Protein AF-A0A8S3TTJ3-F1 (afdb_monomer_lite)

pLDDT: mean 80.66, std 15.88, range [34.16, 96.56]

Radius of gyration: 43.13 Å; chains: 1; bounding box: 100×28×105 Å

Structure (mmCIF, N/CA/C/O backbone):
data_AF-A0A8S3TTJ3-F1
#
_entry.id   AF-A0A8S3TTJ3-F1
#
loop_
_atom_site.group_PDB
_atom_site.id
_atom_site.type_symbol
_atom_site.label_atom_id
_atom_site.label_alt_id
_atom_site.label_comp_id
_atom_site.label_asym_id
_atom_site.label_entity_id
_atom_site.label_seq_id
_atom_site.pdbx_PDB_ins_code
_atom_site.Cartn_x
_atom_site.Cartn_y
_atom_site.Cartn_z
_atom_site.occupancy
_atom_site.B_iso_or_equiv
_atom_site.auth_seq_id
_atom_site.auth_comp_id
_atom_site.auth_asym_id
_atom_site.auth_atom_id
_atom_site.pdbx_PDB_model_num
ATOM 1 N N . MET A 1 1 ? 0.543 8.956 -14.609 1.00 79.12 1 MET A N 1
ATOM 2 C CA . MET A 1 1 ? -0.289 7.731 -14.473 1.00 79.12 1 MET A CA 1
ATOM 3 C C . MET A 1 1 ? -0.075 6.979 -13.164 1.00 79.12 1 MET A C 1
ATOM 5 O O . MET A 1 1 ? -1.050 6.844 -12.443 1.00 79.12 1 MET A O 1
ATOM 9 N N . ARG A 1 2 ? 1.143 6.516 -12.814 1.00 87.81 2 ARG A N 1
ATOM 10 C CA . ARG A 1 2 ? 1.376 5.805 -11.532 1.00 87.81 2 ARG A CA 1
ATOM 11 C C . ARG A 1 2 ? 0.938 6.636 -10.322 1.00 87.81 2 ARG A C 1
ATOM 13 O O . ARG A 1 2 ? 0.212 6.131 -9.478 1.00 87.81 2 ARG A O 1
ATOM 20 N N . GLN A 1 3 ? 1.316 7.915 -10.291 1.00 88.94 3 GLN A N 1
ATOM 21 C CA . GLN A 1 3 ? 0.927 8.827 -9.213 1.00 88.94 3 GLN A CA 1
ATOM 22 C C . GLN A 1 3 ? -0.595 8.989 -9.110 1.00 88.94 3 GLN A C 1
ATOM 24 O O . GLN A 1 3 ? -1.148 8.904 -8.021 1.00 88.94 3 GLN A O 1
ATOM 29 N N . ASN A 1 4 ? -1.282 9.131 -10.246 1.00 87.25 4 ASN A N 1
ATOM 30 C CA . ASN A 1 4 ? -2.742 9.251 -10.284 1.00 87.25 4 ASN A CA 1
ATOM 31 C C . ASN A 1 4 ? -3.420 7.984 -9.750 1.00 87.25 4 ASN A C 1
ATOM 33 O O . ASN A 1 4 ? -4.341 8.089 -8.951 1.00 87.25 4 ASN A O 1
ATOM 37 N N . LEU A 1 5 ? -2.929 6.797 -10.128 1.00 92.06 5 LEU A N 1
ATOM 38 C CA . LEU A 1 5 ? -3.425 5.523 -9.605 1.00 92.06 5 LEU A CA 1
ATOM 39 C C . LEU A 1 5 ? -3.213 5.408 -8.087 1.00 92.06 5 LEU A C 1
ATOM 41 O O . LEU A 1 5 ? -4.119 4.980 -7.382 1.00 92.06 5 LEU A O 1
ATOM 45 N N . MET A 1 6 ? -2.049 5.824 -7.578 1.00 91.00 6 MET A N 1
ATOM 46 C CA . MET A 1 6 ? -1.752 5.815 -6.139 1.00 91.00 6 MET A CA 1
ATOM 47 C C . MET A 1 6 ? -2.635 6.796 -5.362 1.00 91.00 6 MET A C 1
ATOM 49 O O . MET A 1 6 ? -3.187 6.444 -4.321 1.00 91.00 6 MET A O 1
ATOM 53 N N . ASN A 1 7 ? -2.816 8.011 -5.881 1.00 91.31 7 ASN A N 1
ATOM 54 C CA . ASN A 1 7 ? -3.678 9.020 -5.271 1.00 91.31 7 ASN A CA 1
ATOM 55 C C .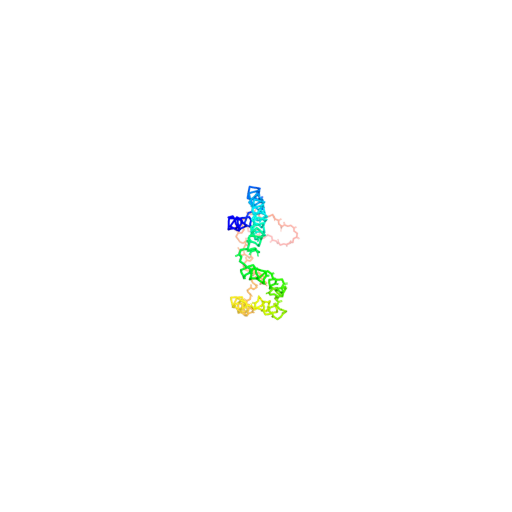 ASN A 1 7 ? -5.137 8.550 -5.235 1.00 91.31 7 ASN A C 1
ATOM 57 O O . ASN A 1 7 ? -5.791 8.661 -4.202 1.00 91.31 7 ASN A O 1
ATOM 61 N N . TYR A 1 8 ? -5.627 7.956 -6.326 1.00 90.69 8 TYR A N 1
ATOM 62 C CA . TYR A 1 8 ? -6.983 7.410 -6.377 1.00 90.69 8 TYR A CA 1
ATOM 63 C C . TYR A 1 8 ? -7.137 6.136 -5.539 1.00 90.69 8 TYR A C 1
ATOM 65 O O . TYR A 1 8 ? -8.207 5.887 -4.993 1.00 90.69 8 TYR A O 1
ATOM 73 N N . GLY A 1 9 ? -6.061 5.366 -5.364 1.00 91.75 9 GLY A N 1
ATOM 74 C CA . GLY A 1 9 ? -6.008 4.252 -4.420 1.00 91.75 9 GLY A CA 1
ATOM 75 C C . GLY A 1 9 ? -6.340 4.698 -2.997 1.00 91.75 9 GLY A C 1
ATOM 76 O O . GLY A 1 9 ? -7.164 4.066 -2.346 1.00 91.75 9 GLY A O 1
ATOM 77 N N . LYS A 1 10 ? -5.812 5.848 -2.551 1.00 93.94 10 LYS A N 1
ATOM 78 C CA . LYS A 1 10 ? -6.154 6.428 -1.237 1.00 93.94 10 LYS A CA 1
ATOM 79 C C . LYS A 1 10 ? -7.637 6.794 -1.123 1.00 93.94 10 LYS A C 1
ATOM 81 O O . LYS A 1 10 ? -8.221 6.645 -0.054 1.00 93.94 10 LYS A O 1
ATOM 86 N N . VAL A 1 11 ? -8.249 7.272 -2.209 1.00 90.69 11 VAL A N 1
ATOM 87 C CA . VAL A 1 11 ? -9.690 7.583 -2.257 1.00 90.69 11 VAL A CA 1
ATOM 88 C C . VAL A 1 11 ? -10.519 6.299 -2.197 1.00 90.69 11 VAL A C 1
ATOM 90 O O . VAL A 1 11 ? -11.475 6.224 -1.431 1.00 90.69 11 VAL A O 1
ATOM 93 N N . PHE A 1 12 ? -10.109 5.259 -2.926 1.00 92.50 12 PHE A N 1
ATOM 94 C CA . PHE A 1 12 ? -10.752 3.946 -2.897 1.00 92.50 12 PHE A CA 1
ATOM 95 C C . PHE A 1 12 ? -10.689 3.291 -1.510 1.00 92.50 12 PHE A C 1
ATOM 97 O O . PHE A 1 12 ? -11.675 2.706 -1.075 1.00 92.50 12 PHE A O 1
ATOM 104 N N . THR A 1 13 ? -9.583 3.447 -0.772 1.00 93.69 13 THR A N 1
ATOM 105 C CA . THR A 1 13 ? -9.478 2.971 0.618 1.00 93.69 13 THR A CA 1
ATOM 106 C C . THR A 1 13 ? -10.495 3.645 1.543 1.00 93.69 13 THR A C 1
ATOM 108 O O . THR A 1 13 ? -11.021 2.993 2.439 1.00 93.69 13 THR A O 1
ATOM 111 N N . LYS A 1 14 ? -10.795 4.933 1.326 1.00 94.25 14 LYS A N 1
ATOM 112 C CA . LYS A 1 14 ? -11.774 5.685 2.130 1.00 94.25 14 LYS A CA 1
ATOM 113 C C . LYS A 1 14 ? -13.223 5.358 1.761 1.00 94.25 14 LYS A C 1
ATOM 115 O O . LYS A 1 14 ? -14.072 5.310 2.643 1.00 94.25 14 LYS A O 1
ATOM 120 N N . TYR A 1 15 ? -13.498 5.105 0.480 1.00 93.56 15 TYR A N 1
ATOM 121 C CA . TYR A 1 15 ? -14.848 4.852 -0.035 1.00 93.56 15 TYR A CA 1
ATOM 122 C C . TYR A 1 15 ? -14.922 3.550 -0.856 1.00 93.56 15 TYR A C 1
ATOM 124 O O . TYR A 1 15 ? -15.198 3.580 -2.056 1.00 93.56 15 TYR A O 1
ATOM 132 N N . PRO A 1 16 ? -14.700 2.375 -0.239 1.00 90.88 16 PRO A N 1
ATOM 133 C CA . PRO A 1 16 ? -14.580 1.113 -0.976 1.00 90.88 16 PRO A CA 1
ATOM 134 C C . PRO A 1 16 ? -15.913 0.596 -1.542 1.00 90.88 16 PRO A C 1
ATOM 136 O O . PRO A 1 16 ? -15.920 -0.207 -2.478 1.00 90.88 16 PRO A O 1
ATOM 139 N N . LYS A 1 17 ? -17.043 1.034 -0.972 1.00 92.50 17 LYS A N 1
ATOM 140 C CA . LYS A 1 17 ? -18.396 0.615 -1.375 1.00 92.50 17 LYS A CA 1
ATOM 141 C C . LYS A 1 17 ? -19.011 1.500 -2.461 1.00 92.50 17 LYS A C 1
ATOM 143 O O . LYS A 1 17 ? -20.024 1.108 -3.028 1.00 92.50 17 LYS A O 1
ATOM 148 N N . ASP A 1 18 ? -18.410 2.652 -2.763 1.00 94.75 18 ASP A N 1
ATOM 149 C CA . ASP A 1 18 ? -18.904 3.548 -3.808 1.00 94.75 18 ASP A CA 1
ATOM 150 C C . ASP A 1 18 ? -18.643 2.934 -5.205 1.00 94.75 18 ASP A C 1
ATOM 152 O O . ASP A 1 18 ? -17.479 2.738 -5.594 1.00 94.75 18 ASP A O 1
ATOM 156 N N . PRO A 1 19 ? -19.697 2.627 -5.991 1.00 93.88 19 PRO A N 1
ATOM 157 C CA . PRO A 1 19 ? -19.556 2.049 -7.325 1.00 93.88 19 PRO A CA 1
ATOM 158 C C . PRO A 1 19 ? -18.761 2.930 -8.296 1.00 93.88 19 PRO A C 1
ATOM 160 O O . PRO A 1 19 ? -18.041 2.404 -9.152 1.00 93.88 19 PRO A O 1
ATOM 163 N N . TYR A 1 20 ? -18.867 4.256 -8.175 1.00 94.56 20 TYR A N 1
ATOM 164 C CA . TYR A 1 20 ? -18.199 5.203 -9.063 1.00 94.56 20 TYR A CA 1
ATOM 165 C C . TYR A 1 20 ? -16.688 5.206 -8.820 1.00 94.56 20 TYR A C 1
ATOM 167 O O . TYR A 1 20 ? -15.903 5.007 -9.754 1.00 94.56 20 TYR A O 1
ATOM 175 N N . VAL A 1 21 ? -16.285 5.322 -7.551 1.00 93.00 21 VAL A N 1
ATOM 176 C CA . VAL A 1 21 ? -14.876 5.282 -7.126 1.00 93.00 21 VAL A CA 1
ATOM 177 C C . VAL A 1 21 ? -14.239 3.948 -7.517 1.00 93.00 21 VAL A C 1
ATOM 179 O O . VAL A 1 21 ? -13.154 3.923 -8.106 1.00 93.00 21 VAL A O 1
ATOM 182 N N . LYS A 1 22 ? -14.941 2.831 -7.279 1.00 92.88 22 LYS A N 1
ATOM 183 C CA . LYS A 1 22 ? -14.485 1.485 -7.652 1.00 92.88 22 LYS A CA 1
ATOM 184 C C . LYS A 1 22 ? -14.270 1.351 -9.162 1.00 92.88 22 LYS A C 1
ATOM 186 O O . LYS A 1 22 ? -13.202 0.918 -9.601 1.00 92.88 22 LYS A O 1
ATOM 191 N N . LYS A 1 23 ? -15.261 1.734 -9.976 1.00 95.31 23 LYS A N 1
ATOM 192 C CA . LYS A 1 23 ? -15.181 1.650 -11.445 1.00 95.31 23 LYS A CA 1
ATOM 193 C C . LYS A 1 23 ? -14.033 2.499 -11.989 1.00 95.31 23 LYS A C 1
ATOM 195 O O . LYS A 1 23 ? -13.284 2.033 -12.851 1.00 95.31 23 LYS A O 1
ATOM 200 N N . HIS A 1 24 ? -13.872 3.715 -11.473 1.00 93.69 24 HIS A N 1
ATOM 201 C CA . HIS A 1 24 ? -12.819 4.626 -11.905 1.00 93.69 24 HIS A CA 1
ATOM 202 C C . HIS A 1 24 ? -11.420 4.107 -11.546 1.00 93.69 24 HIS A C 1
ATOM 204 O O . HIS A 1 24 ? -10.537 4.079 -12.406 1.00 93.69 24 HIS A O 1
ATOM 210 N N . PHE A 1 25 ? -11.231 3.604 -10.321 1.00 95.06 25 PHE A N 1
ATOM 211 C CA . PHE A 1 25 ? -9.966 3.008 -9.891 1.00 95.06 25 PHE A CA 1
ATOM 212 C C . PHE A 1 25 ? -9.540 1.847 -10.799 1.00 95.06 25 PHE A C 1
ATOM 214 O O . PHE A 1 25 ? -8.422 1.841 -11.318 1.00 95.06 25 PHE A O 1
ATOM 221 N N . TYR A 1 26 ? -10.435 0.890 -11.065 1.00 95.00 26 TYR A N 1
ATOM 222 C CA . TYR A 1 26 ? -10.104 -0.248 -11.928 1.00 95.00 26 TYR A CA 1
ATOM 223 C C . TYR A 1 26 ? -9.885 0.149 -13.392 1.00 95.00 26 TYR A C 1
ATOM 225 O O . TYR A 1 26 ? -9.077 -0.486 -14.073 1.00 95.00 26 TYR A O 1
ATOM 233 N N . LYS A 1 27 ? -10.549 1.201 -13.886 1.00 95.38 27 LYS A N 1
ATOM 234 C CA . LYS A 1 27 ? -10.262 1.766 -15.212 1.00 95.38 27 LYS A CA 1
ATOM 235 C C . LYS A 1 27 ? -8.825 2.294 -15.276 1.00 95.38 27 LYS A C 1
ATOM 237 O O . LYS A 1 27 ? -8.054 1.832 -16.117 1.00 95.38 27 LYS A O 1
ATOM 242 N N . LEU A 1 28 ? -8.441 3.165 -14.338 1.00 94.88 28 LEU A N 1
ATOM 243 C CA . LEU A 1 28 ? -7.076 3.696 -14.233 1.00 94.88 28 LEU A CA 1
ATOM 244 C C . LEU A 1 28 ? -6.035 2.582 -14.069 1.00 94.88 28 LEU A C 1
ATOM 246 O O . LEU A 1 28 ? -4.965 2.629 -14.675 1.00 94.88 28 LEU A O 1
ATOM 250 N N . TYR A 1 29 ? -6.352 1.555 -13.280 1.00 95.00 29 TYR A N 1
ATOM 251 C CA . TYR A 1 29 ? -5.482 0.402 -13.072 1.00 95.00 29 TYR A CA 1
ATOM 252 C C . TYR A 1 29 ? -5.210 -0.357 -14.381 1.00 95.00 29 TYR A C 1
ATOM 254 O O . TYR A 1 29 ? -4.059 -0.675 -14.694 1.00 95.00 29 TYR A O 1
ATOM 262 N N . ARG A 1 30 ? -6.250 -0.611 -15.187 1.00 96.56 30 ARG A N 1
ATOM 263 C CA . ARG A 1 30 ? -6.117 -1.271 -16.499 1.00 96.56 30 ARG A CA 1
ATOM 264 C C . ARG A 1 30 ? -5.304 -0.426 -17.477 1.00 96.56 30 ARG A C 1
ATOM 266 O O . ARG A 1 30 ? -4.416 -0.960 -18.140 1.00 96.56 30 ARG A O 1
ATOM 273 N N . GLU A 1 31 ? -5.571 0.875 -17.544 1.00 95.81 31 GLU A N 1
ATOM 274 C CA . GLU A 1 31 ? -4.841 1.813 -18.408 1.00 95.81 31 GLU A CA 1
ATOM 275 C C . GLU A 1 31 ? -3.355 1.894 -18.038 1.00 95.81 31 GLU A C 1
ATOM 277 O O . GLU A 1 31 ? -2.483 1.830 -18.913 1.00 95.81 31 GLU A O 1
ATOM 282 N N . TYR A 1 32 ? -3.054 1.951 -16.739 1.00 95.94 32 TYR A N 1
ATOM 283 C CA . TYR A 1 32 ? -1.688 1.904 -16.233 1.00 95.94 32 TYR A CA 1
ATOM 284 C C . TYR A 1 32 ? -0.992 0.597 -16.619 1.00 95.94 32 TYR A C 1
ATOM 286 O O . TYR A 1 32 ? 0.109 0.634 -17.167 1.00 95.94 32 TYR A O 1
ATOM 294 N N . ASN A 1 33 ? -1.635 -0.555 -16.404 1.00 95.00 33 ASN A N 1
ATOM 295 C CA . ASN A 1 33 ? -1.062 -1.852 -16.765 1.00 95.00 33 ASN A CA 1
ATOM 296 C C . ASN A 1 33 ? -0.826 -1.986 -18.273 1.00 95.00 33 ASN A C 1
ATOM 298 O O . ASN A 1 33 ? 0.218 -2.499 -18.680 1.00 95.00 33 ASN A O 1
ATOM 302 N N . LYS A 1 34 ? -1.751 -1.495 -19.108 1.00 96.31 34 LYS A N 1
ATOM 303 C CA . LYS A 1 34 ? -1.574 -1.453 -20.566 1.00 96.31 34 LYS A CA 1
ATOM 304 C C . LYS A 1 34 ? -0.353 -0.610 -20.934 1.00 96.31 34 LYS A C 1
ATOM 306 O O . LYS A 1 34 ? 0.534 -1.090 -21.633 1.00 96.31 34 LYS A O 1
ATOM 311 N N . SER A 1 35 ? -0.260 0.601 -20.390 1.00 94.25 35 SER A N 1
ATOM 312 C CA . SER A 1 35 ? 0.858 1.519 -20.638 1.00 94.25 35 SER A CA 1
ATOM 313 C C . SER A 1 35 ? 2.193 0.954 -20.153 1.00 94.25 35 SER A C 1
ATOM 315 O O . SER A 1 35 ? 3.206 1.091 -20.833 1.00 94.25 35 SER A O 1
ATOM 317 N N . ARG A 1 36 ? 2.199 0.268 -19.005 1.00 95.12 36 ARG A N 1
ATOM 318 C CA . ARG A 1 36 ? 3.379 -0.411 -18.459 1.00 95.12 36 ARG A CA 1
ATOM 319 C C . ARG A 1 36 ? 3.885 -1.494 -19.409 1.00 95.12 36 ARG A C 1
ATOM 321 O O . ARG A 1 36 ? 5.072 -1.515 -19.709 1.00 95.12 36 ARG A O 1
ATOM 328 N N . LYS A 1 37 ? 2.990 -2.359 -19.903 1.00 94.75 37 LYS A N 1
ATOM 329 C CA . LYS A 1 37 ? 3.334 -3.426 -20.860 1.00 94.75 37 LYS A CA 1
ATOM 330 C C . LYS A 1 37 ? 3.873 -2.859 -22.173 1.00 94.75 37 LYS A C 1
ATOM 332 O O . LYS A 1 37 ? 4.876 -3.354 -22.674 1.00 94.75 37 LYS A O 1
ATOM 337 N N . VAL A 1 38 ? 3.242 -1.807 -22.701 1.00 96.06 38 VAL A N 1
ATOM 338 C CA . VAL A 1 38 ? 3.707 -1.137 -23.926 1.00 96.06 38 VAL A CA 1
ATOM 339 C C . VAL A 1 38 ? 5.100 -0.554 -23.717 1.00 96.06 38 VAL A C 1
ATOM 341 O O . VAL A 1 38 ? 6.004 -0.907 -24.460 1.00 96.06 38 VAL A O 1
ATOM 344 N N . LYS A 1 39 ? 5.312 0.247 -22.665 1.00 95.25 39 LYS A N 1
ATOM 345 C CA . LYS A 1 39 ? 6.632 0.826 -22.371 1.00 95.25 39 LYS A CA 1
ATOM 346 C C . LYS A 1 39 ? 7.708 -0.235 -22.173 1.00 95.25 39 LYS A C 1
ATOM 348 O O . LYS A 1 39 ? 8.818 -0.054 -22.652 1.00 95.25 39 LYS A O 1
ATOM 353 N N . GLN A 1 40 ? 7.380 -1.338 -21.503 1.00 94.06 40 GLN A N 1
ATOM 354 C CA . GLN A 1 40 ? 8.305 -2.456 -21.339 1.00 94.06 40 GLN A CA 1
ATOM 355 C C . GLN A 1 40 ? 8.692 -3.066 -22.691 1.00 94.06 40 GLN A C 1
ATOM 357 O O . GLN A 1 40 ? 9.873 -3.297 -22.933 1.00 94.06 40 GLN A O 1
ATOM 362 N N . LYS A 1 41 ? 7.715 -3.312 -23.573 1.00 95.06 41 LYS A N 1
ATOM 363 C CA . LYS A 1 41 ? 7.968 -3.838 -24.920 1.00 95.06 41 LYS A CA 1
ATOM 364 C C . LYS A 1 41 ? 8.807 -2.862 -25.746 1.00 95.06 41 LYS A C 1
ATOM 366 O O . LYS A 1 41 ? 9.798 -3.273 -26.330 1.00 95.06 41 LYS A O 1
ATOM 371 N N . THR A 1 42 ? 8.449 -1.579 -25.747 1.00 95.94 42 THR A N 1
ATOM 372 C CA . THR A 1 42 ? 9.195 -0.533 -26.456 1.00 95.94 42 THR A CA 1
ATOM 373 C C . THR A 1 42 ? 10.629 -0.431 -25.951 1.00 95.94 42 THR A C 1
ATOM 375 O O . THR A 1 42 ? 11.542 -0.404 -26.759 1.00 95.94 42 THR A O 1
ATOM 378 N N . TYR A 1 43 ? 10.849 -0.445 -24.634 1.00 94.25 43 TYR A N 1
ATOM 379 C CA . TYR A 1 43 ? 12.197 -0.404 -24.069 1.00 94.25 43 TYR A CA 1
ATOM 380 C C . TYR A 1 43 ? 13.051 -1.591 -24.528 1.00 94.25 43 TYR A C 1
ATOM 382 O O . TYR A 1 43 ? 14.172 -1.390 -24.976 1.00 94.25 43 TYR A O 1
ATOM 390 N N . LYS A 1 44 ? 12.506 -2.816 -24.478 1.00 91.81 44 LYS A N 1
ATOM 391 C CA . LYS A 1 44 ? 13.208 -4.013 -24.966 1.00 91.81 44 LYS A CA 1
ATOM 392 C C . LYS A 1 44 ? 13.542 -3.918 -26.453 1.00 91.81 44 LYS A C 1
ATOM 394 O O . LYS A 1 44 ? 14.661 -4.222 -26.835 1.00 91.81 44 LYS A O 1
ATOM 399 N N . ASN A 1 45 ? 12.584 -3.489 -27.269 1.00 93.75 45 ASN A N 1
ATOM 400 C CA . ASN A 1 45 ? 12.787 -3.352 -28.708 1.00 93.75 45 ASN A CA 1
ATOM 401 C C . ASN A 1 45 ? 13.850 -2.297 -29.030 1.00 93.75 45 ASN A C 1
ATOM 403 O O . ASN A 1 45 ? 14.720 -2.557 -29.848 1.00 93.75 45 ASN A O 1
ATOM 407 N N . ASN A 1 46 ? 13.809 -1.146 -28.356 1.00 93.31 46 ASN A N 1
ATOM 408 C CA . ASN A 1 46 ? 14.802 -0.092 -28.541 1.00 93.31 46 ASN A CA 1
ATOM 409 C C . ASN A 1 46 ? 16.201 -0.573 -28.145 1.00 93.31 46 ASN A C 1
ATOM 411 O O . ASN A 1 46 ? 17.151 -0.299 -28.860 1.00 93.31 46 ASN A O 1
ATOM 415 N N . LEU A 1 47 ? 16.318 -1.317 -27.042 1.00 90.25 47 LEU A N 1
ATOM 416 C CA . LEU A 1 47 ? 17.587 -1.881 -26.586 1.00 90.25 47 LEU A CA 1
ATOM 417 C C . LEU A 1 47 ? 18.147 -2.911 -27.580 1.00 90.25 47 LEU A C 1
ATOM 419 O O . LEU A 1 47 ? 19.342 -2.918 -27.846 1.00 90.25 47 LEU A O 1
ATOM 423 N N . LEU A 1 48 ? 17.292 -3.773 -28.141 1.00 90.00 48 LEU A N 1
ATOM 424 C CA . LEU A 1 48 ? 17.697 -4.729 -29.177 1.00 90.00 48 LEU A CA 1
ATOM 425 C C . LEU A 1 48 ? 18.166 -4.011 -30.443 1.00 90.00 48 LEU A C 1
ATOM 427 O O . LEU A 1 48 ? 19.229 -4.329 -30.957 1.00 90.00 48 LEU A O 1
ATOM 431 N N . GLN A 1 49 ? 17.417 -3.003 -30.890 1.00 90.00 49 GLN A N 1
ATOM 432 C CA . GLN A 1 49 ? 17.791 -2.197 -32.046 1.00 90.00 49 GLN A CA 1
ATOM 433 C C . GLN A 1 49 ? 19.109 -1.446 -31.805 1.00 90.00 49 GLN A C 1
ATOM 435 O O . GLN A 1 49 ? 19.964 -1.397 -32.681 1.00 90.00 49 GLN A O 1
ATOM 440 N N . GLU A 1 50 ? 19.303 -0.894 -30.607 1.00 88.19 50 GLU A N 1
ATOM 441 C CA . GLU A 1 50 ? 20.554 -0.248 -30.211 1.00 88.19 50 GLU A CA 1
ATOM 442 C C . GLU A 1 50 ? 21.723 -1.245 -30.256 1.00 88.19 50 GLU A C 1
ATOM 444 O O . GLU A 1 50 ? 22.747 -0.949 -30.867 1.00 88.19 50 GLU A O 1
ATOM 449 N N . LEU A 1 51 ? 21.554 -2.458 -29.719 1.00 87.25 51 LEU A N 1
ATOM 450 C CA . LEU A 1 51 ? 22.568 -3.516 -29.784 1.00 87.25 51 LEU A CA 1
ATOM 451 C C . LEU A 1 51 ? 22.894 -3.937 -31.222 1.00 87.25 51 LEU A C 1
ATOM 453 O O . LEU A 1 51 ? 24.071 -4.043 -31.556 1.00 87.25 51 LEU A O 1
ATOM 457 N N . GLU A 1 52 ? 21.884 -4.125 -32.074 1.00 86.94 52 GLU A N 1
ATOM 458 C CA . GLU A 1 52 ? 22.068 -4.446 -33.496 1.00 86.94 52 GLU A CA 1
ATOM 459 C C . GLU A 1 52 ? 22.846 -3.340 -34.220 1.00 86.94 52 GLU A C 1
ATOM 461 O O . GLU A 1 52 ? 23.773 -3.624 -34.971 1.00 86.94 52 GLU A O 1
ATOM 466 N N . THR A 1 53 ? 22.538 -2.067 -33.949 1.00 87.56 53 THR A N 1
ATOM 467 C CA . THR A 1 53 ? 23.264 -0.944 -34.566 1.00 87.56 53 THR A CA 1
ATOM 468 C C . THR A 1 53 ? 24.687 -0.775 -34.033 1.00 87.56 53 THR A C 1
ATOM 470 O O . THR A 1 53 ? 25.572 -0.356 -34.778 1.00 87.56 53 THR A O 1
ATOM 473 N N . LEU A 1 54 ? 24.931 -1.065 -32.753 1.00 86.00 54 LEU A N 1
ATOM 474 C CA . LEU A 1 54 ? 26.241 -0.891 -32.124 1.00 86.00 54 LEU A CA 1
ATOM 475 C C . LEU A 1 54 ? 27.195 -2.049 -32.409 1.00 86.00 54 LEU A C 1
ATOM 477 O O . LEU A 1 54 ? 28.404 -1.834 -32.342 1.00 86.00 54 LEU A O 1
ATOM 481 N N . HIS A 1 55 ? 26.674 -3.232 -32.743 1.00 77.12 55 HIS A N 1
ATOM 482 C CA . HIS A 1 55 ? 27.474 -4.413 -33.062 1.00 77.12 55 HIS A CA 1
ATOM 483 C C . HIS A 1 55 ? 28.539 -4.111 -34.128 1.00 77.12 55 HIS A C 1
ATOM 485 O O . HIS A 1 55 ? 29.712 -4.422 -33.928 1.00 77.12 55 HIS A O 1
ATOM 491 N N . ASP A 1 56 ? 28.149 -3.415 -35.200 1.00 76.12 56 ASP A N 1
ATOM 492 C CA . ASP A 1 56 ? 29.050 -3.110 -36.317 1.00 76.12 56 ASP A CA 1
ATOM 493 C C . ASP A 1 56 ? 29.736 -1.739 -36.177 1.00 76.12 56 ASP A C 1
ATOM 495 O O . ASP A 1 56 ? 30.856 -1.548 -36.648 1.00 76.12 56 ASP A O 1
ATOM 499 N N . ASN A 1 57 ? 29.088 -0.774 -35.509 1.00 79.50 57 ASN A N 1
ATOM 500 C CA . ASN A 1 57 ? 29.550 0.619 -35.472 1.00 79.50 57 ASN A CA 1
ATOM 501 C C . ASN A 1 57 ? 30.407 0.971 -34.245 1.00 79.50 57 ASN A C 1
ATOM 503 O O . ASN A 1 57 ? 31.232 1.882 -34.316 1.00 79.50 57 ASN A O 1
ATOM 507 N N . ASN A 1 58 ? 30.196 0.314 -33.097 1.00 83.81 58 ASN A N 1
ATOM 508 C CA . ASN A 1 58 ? 30.945 0.594 -31.870 1.00 83.81 58 ASN A CA 1
ATOM 509 C C . ASN A 1 58 ? 30.926 -0.600 -30.888 1.00 83.81 58 ASN A C 1
ATOM 511 O O . ASN A 1 58 ? 30.112 -0.636 -29.953 1.00 83.81 58 ASN A O 1
ATOM 515 N N . PRO A 1 59 ? 31.870 -1.547 -31.031 1.00 82.56 59 PRO A N 1
ATOM 516 C CA . PRO A 1 59 ? 31.891 -2.766 -30.227 1.00 82.56 59 PRO A CA 1
ATOM 517 C C . PRO A 1 59 ? 32.120 -2.502 -28.729 1.00 82.56 59 PRO A C 1
ATOM 519 O O . PRO A 1 59 ? 31.643 -3.261 -27.891 1.00 82.56 59 PRO A O 1
ATOM 522 N N . SER A 1 60 ? 32.796 -1.410 -28.353 1.00 84.56 60 SER A N 1
ATOM 523 C CA . SER A 1 60 ? 33.046 -1.074 -26.941 1.00 84.56 60 SER A CA 1
ATOM 524 C C . SER A 1 60 ? 31.752 -0.739 -26.186 1.00 84.56 60 SER A C 1
ATOM 526 O O . SER A 1 60 ? 31.502 -1.253 -25.092 1.00 84.56 60 SER A O 1
ATOM 528 N N . LEU A 1 61 ? 30.878 0.073 -26.794 1.00 83.12 61 LEU A N 1
ATOM 529 C CA . LEU A 1 61 ? 29.571 0.396 -26.214 1.00 83.12 61 LEU A CA 1
ATOM 530 C C . LEU A 1 61 ? 28.640 -0.819 -26.192 1.00 83.12 61 LEU A C 1
ATOM 532 O O . LEU A 1 61 ? 27.927 -1.012 -25.207 1.00 83.12 61 LEU A O 1
ATOM 536 N N . TYR A 1 62 ? 28.697 -1.661 -27.225 1.00 87.81 62 TYR A N 1
ATOM 537 C CA . TYR A 1 62 ? 27.964 -2.925 -27.274 1.00 87.81 62 TYR A CA 1
ATOM 538 C C . TYR A 1 62 ? 28.289 -3.819 -26.064 1.00 87.81 62 TYR A C 1
ATOM 540 O O . TYR A 1 62 ? 27.389 -4.201 -25.312 1.00 87.81 62 TYR A O 1
ATOM 548 N N . TRP A 1 63 ? 29.577 -4.080 -25.809 1.00 87.00 63 TRP A N 1
ATOM 549 C CA . TRP A 1 63 ? 29.999 -4.915 -24.679 1.00 87.00 63 TRP A CA 1
ATOM 550 C C . TRP A 1 63 ? 29.645 -4.300 -23.323 1.00 87.00 63 TRP A C 1
ATOM 552 O O . TRP A 1 63 ? 29.268 -5.031 -22.410 1.00 87.00 63 TRP A O 1
ATOM 562 N N . LYS A 1 64 ? 29.675 -2.967 -23.197 1.00 87.12 64 LYS A N 1
ATOM 563 C CA . LYS A 1 64 ? 29.250 -2.264 -21.977 1.00 87.12 64 LYS A CA 1
ATOM 564 C C . LYS A 1 64 ? 27.753 -2.420 -21.696 1.00 87.12 64 LYS A C 1
ATOM 566 O O . LYS A 1 64 ? 27.344 -2.557 -20.546 1.00 87.12 64 LYS A O 1
ATOM 571 N N . ILE A 1 6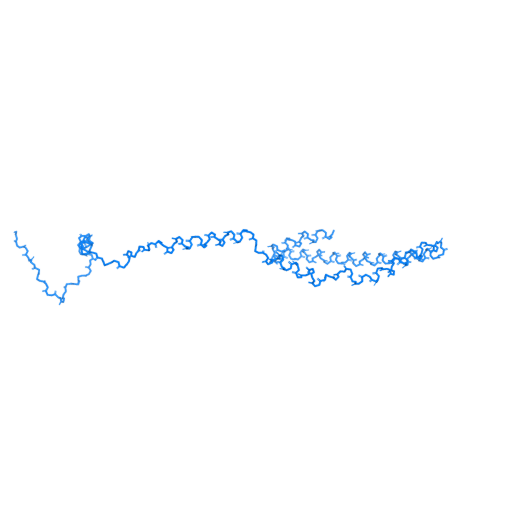5 ? 26.906 -2.374 -22.725 1.00 84.06 65 ILE A N 1
ATOM 572 C CA . ILE A 1 65 ? 25.466 -2.624 -22.556 1.00 84.06 65 ILE A CA 1
ATOM 573 C C . ILE A 1 65 ? 25.243 -4.085 -22.160 1.00 84.06 65 ILE A C 1
ATOM 575 O O . ILE A 1 65 ? 24.457 -4.354 -21.253 1.00 84.06 65 ILE A O 1
ATOM 579 N N . LEU A 1 66 ? 25.968 -5.017 -22.783 1.00 84.81 66 LEU A N 1
ATOM 580 C CA . LEU A 1 66 ? 25.861 -6.442 -22.485 1.00 84.81 66 LEU A CA 1
ATOM 581 C C . LEU A 1 66 ? 26.296 -6.778 -21.049 1.00 84.81 66 LEU A C 1
ATOM 583 O O . LEU A 1 66 ? 25.579 -7.505 -20.360 1.00 84.81 66 LEU A O 1
ATOM 587 N N . SER A 1 67 ? 27.402 -6.202 -20.567 1.00 83.31 67 SER A N 1
ATOM 588 C CA . SER A 1 67 ? 27.875 -6.401 -19.190 1.00 83.31 67 SER A CA 1
ATOM 589 C C . SER A 1 67 ? 26.860 -5.885 -18.167 1.00 83.31 67 SER A C 1
ATOM 591 O O . SER A 1 67 ? 26.492 -6.603 -17.242 1.00 83.31 67 SER A O 1
ATOM 593 N N . ASN A 1 68 ? 26.289 -4.697 -18.399 1.00 82.56 68 ASN A N 1
ATOM 594 C CA . ASN A 1 68 ? 25.249 -4.119 -17.540 1.00 82.56 68 ASN A CA 1
ATOM 595 C C . ASN A 1 68 ? 23.955 -4.957 -17.496 1.00 82.56 68 ASN A C 1
ATOM 597 O O . ASN A 1 68 ? 23.184 -4.867 -16.538 1.00 82.56 68 ASN A O 1
ATOM 601 N N . LEU A 1 69 ? 23.655 -5.720 -18.554 1.00 81.94 69 LEU A N 1
ATOM 602 C CA . LEU A 1 69 ? 22.509 -6.634 -18.585 1.00 81.94 69 LEU A CA 1
ATOM 603 C C . LEU A 1 69 ? 22.797 -7.934 -17.829 1.00 81.94 69 LEU A C 1
ATOM 605 O O . LEU A 1 69 ? 21.884 -8.476 -17.206 1.00 81.94 69 LEU A O 1
ATOM 609 N N . GLN A 1 70 ? 24.040 -8.418 -17.878 1.00 77.88 70 GLN A N 1
ATOM 610 C CA . GLN A 1 70 ? 24.476 -9.619 -17.167 1.00 77.88 70 GLN A CA 1
ATOM 611 C C . GLN A 1 70 ? 24.559 -9.392 -15.652 1.00 77.88 70 GLN A C 1
ATOM 613 O O . GLN A 1 70 ? 24.026 -10.206 -14.901 1.00 77.88 70 GLN A O 1
ATOM 618 N N . GLU A 1 71 ? 25.122 -8.266 -15.202 1.00 65.19 71 GLU A N 1
ATOM 619 C CA . GLU A 1 71 ? 25.234 -7.923 -13.771 1.00 65.19 71 GLU A CA 1
ATOM 620 C C . GLU A 1 71 ? 23.861 -7.833 -13.078 1.00 65.19 71 GLU A C 1
ATOM 622 O O . GLU A 1 71 ? 23.671 -8.339 -11.977 1.00 65.19 71 GLU A O 1
ATOM 627 N N . LYS A 1 72 ? 22.834 -7.315 -13.762 1.00 60.53 72 LYS A N 1
ATOM 628 C CA . LYS A 1 72 ? 21.471 -7.231 -13.198 1.00 60.53 72 LYS A CA 1
ATOM 629 C C . LYS A 1 72 ? 20.799 -8.583 -12.953 1.00 60.53 72 LYS A C 1
ATOM 631 O O . LYS A 1 72 ? 19.778 -8.635 -12.269 1.00 60.53 72 LYS A O 1
ATOM 636 N N . HIS A 1 73 ? 21.301 -9.665 -13.547 1.00 56.81 73 HIS A N 1
ATOM 637 C CA . HIS A 1 73 ? 20.745 -11.003 -13.350 1.00 56.81 73 HIS A CA 1
ATOM 638 C C . HIS A 1 73 ? 21.304 -11.697 -12.099 1.00 56.81 73 HIS A C 1
ATOM 640 O O . HIS A 1 73 ? 20.686 -12.649 -11.621 1.00 56.81 73 HIS A O 1
ATOM 646 N N . THR A 1 74 ? 22.426 -11.216 -11.553 1.00 56.25 74 THR A N 1
ATOM 647 C CA . THR A 1 74 ? 23.044 -11.751 -10.330 1.00 56.25 74 THR A CA 1
ATOM 648 C C . THR A 1 74 ? 22.486 -11.145 -9.035 1.00 56.25 74 THR A C 1
ATOM 650 O O . THR A 1 74 ? 22.658 -11.732 -7.968 1.00 56.25 74 THR A O 1
ATOM 653 N N . ASP A 1 75 ? 21.700 -10.069 -9.121 1.00 52.25 75 ASP A N 1
ATOM 654 C CA . ASP A 1 75 ? 21.132 -9.347 -7.968 1.00 52.25 75 ASP A CA 1
ATOM 655 C C . ASP A 1 75 ? 19.815 -9.934 -7.428 1.00 52.25 75 ASP A C 1
ATOM 657 O O . ASP A 1 75 ? 19.014 -9.257 -6.778 1.00 52.25 75 ASP A O 1
ATOM 661 N N . THR A 1 76 ? 19.559 -11.230 -7.629 1.00 52.81 76 THR A N 1
ATOM 662 C CA . THR A 1 76 ? 18.379 -11.898 -7.045 1.00 52.81 76 THR A CA 1
ATOM 663 C C . THR A 1 76 ? 18.360 -11.925 -5.509 1.00 52.81 76 THR A C 1
ATOM 665 O O . THR A 1 76 ? 17.342 -12.300 -4.933 1.00 52.81 76 THR A O 1
ATOM 668 N N . ASN A 1 77 ? 19.420 -11.461 -4.836 1.00 54.06 77 ASN A N 1
ATOM 669 C CA . ASN A 1 77 ? 19.484 -11.344 -3.376 1.00 54.06 77 ASN A CA 1
ATOM 670 C C . ASN A 1 77 ? 19.357 -9.912 -2.829 1.00 54.06 77 ASN A C 1
ATOM 672 O O . ASN A 1 77 ? 19.209 -9.758 -1.619 1.00 54.06 77 ASN A O 1
ATOM 676 N N . GLU A 1 78 ? 19.340 -8.865 -3.661 1.00 56.44 78 GLU A N 1
ATOM 677 C CA . GLU A 1 78 ? 19.343 -7.478 -3.156 1.00 56.44 78 GLU A CA 1
ATOM 678 C C . GLU A 1 78 ? 18.033 -7.057 -2.466 1.00 56.44 78 GLU A C 1
ATOM 680 O O . GLU A 1 78 ? 18.005 -6.097 -1.700 1.00 56.44 78 GLU A O 1
ATOM 685 N N . ASN A 1 79 ? 16.941 -7.798 -2.676 1.00 56.84 79 ASN A N 1
ATOM 686 C CA . ASN A 1 79 ? 15.648 -7.531 -2.031 1.00 56.84 79 ASN A CA 1
ATOM 687 C C . ASN A 1 79 ? 15.310 -8.506 -0.894 1.00 56.84 79 ASN A C 1
ATOM 689 O O . ASN A 1 79 ? 14.190 -8.481 -0.374 1.00 56.84 79 ASN A O 1
ATOM 693 N N . CYS A 1 80 ? 16.235 -9.387 -0.506 1.00 68.06 80 CYS A N 1
ATOM 694 C CA . CYS A 1 80 ? 15.967 -10.352 0.549 1.00 68.06 80 CYS A CA 1
ATOM 695 C C . CYS A 1 80 ? 16.208 -9.696 1.916 1.00 68.06 80 CYS A C 1
ATOM 697 O O . CYS A 1 80 ? 17.333 -9.623 2.404 1.00 68.06 80 CYS A O 1
ATOM 699 N N . ILE A 1 81 ? 15.136 -9.192 2.537 1.00 79.06 81 ILE A N 1
ATOM 700 C CA . ILE A 1 81 ? 15.181 -8.689 3.916 1.00 79.06 81 ILE A CA 1
ATOM 701 C C . ILE A 1 81 ? 15.637 -9.840 4.814 1.00 79.06 81 ILE A C 1
ATOM 703 O O . ILE A 1 81 ? 15.000 -10.896 4.860 1.00 79.06 81 ILE A O 1
ATOM 707 N N . THR A 1 82 ? 16.745 -9.643 5.524 1.00 86.19 82 THR A N 1
ATOM 708 C CA . THR A 1 82 ? 17.294 -10.676 6.402 1.00 86.19 82 THR A CA 1
ATOM 709 C C . THR A 1 82 ? 16.327 -10.972 7.557 1.00 86.19 82 THR A C 1
ATOM 711 O O . THR A 1 82 ? 15.603 -10.078 8.011 1.00 86.19 82 THR A O 1
ATOM 714 N N . PRO A 1 83 ? 16.314 -12.203 8.101 1.00 87.38 83 PRO A N 1
ATOM 715 C CA . PRO A 1 83 ? 15.486 -12.533 9.264 1.00 87.38 83 PRO A CA 1
ATOM 716 C C . PRO A 1 83 ? 15.709 -11.591 10.457 1.00 87.38 83 PRO A C 1
ATOM 718 O O . PRO A 1 83 ? 14.768 -11.263 11.175 1.00 87.38 83 PRO A O 1
ATOM 721 N N . SER A 1 84 ? 16.935 -11.091 10.637 1.00 88.75 84 SER A N 1
ATOM 722 C CA . SER A 1 84 ? 17.268 -10.118 11.681 1.00 88.75 84 SER A CA 1
ATOM 723 C C . SER A 1 84 ? 16.623 -8.748 11.451 1.00 88.75 84 SER A C 1
ATOM 725 O O . SER A 1 84 ? 16.148 -8.133 12.405 1.00 88.75 84 SER A O 1
ATOM 727 N N . MET A 1 85 ? 16.542 -8.277 10.202 1.00 88.31 85 MET A N 1
ATOM 728 C CA . MET A 1 85 ? 15.820 -7.045 9.866 1.00 88.31 85 MET A CA 1
ATOM 729 C C . MET A 1 85 ? 14.317 -7.184 10.120 1.00 88.31 85 MET A C 1
ATOM 731 O O . MET A 1 85 ? 13.704 -6.253 10.643 1.00 88.31 85 MET A O 1
ATOM 735 N N . TRP A 1 86 ? 13.734 -8.347 9.817 1.00 90.00 86 TRP A N 1
ATOM 736 C CA . TRP A 1 86 ? 12.339 -8.642 10.153 1.00 90.00 86 TRP A CA 1
ATOM 737 C C . TRP A 1 86 ? 12.095 -8.635 11.657 1.00 90.00 86 TRP A C 1
ATOM 739 O O . TRP A 1 86 ? 11.177 -7.965 12.126 1.00 90.00 86 TRP A O 1
ATOM 749 N N . LEU A 1 87 ? 12.935 -9.338 12.416 1.00 91.75 87 LEU A N 1
ATOM 750 C CA . LEU A 1 87 ? 12.830 -9.402 13.870 1.00 91.75 87 LEU A CA 1
ATOM 751 C C . LEU A 1 87 ? 12.905 -8.003 14.492 1.00 91.75 87 LEU A C 1
ATOM 753 O O . LEU A 1 87 ? 12.028 -7.638 15.269 1.00 91.75 87 LEU A O 1
ATOM 757 N N . LYS A 1 88 ? 13.879 -7.187 14.075 1.00 91.94 88 LYS A N 1
ATOM 758 C CA . LYS A 1 88 ? 14.017 -5.798 14.532 1.00 91.94 88 LYS A CA 1
ATOM 759 C C . LYS A 1 88 ? 12.793 -4.947 14.183 1.00 91.94 88 LYS A C 1
ATOM 761 O O . LYS A 1 88 ? 12.340 -4.154 15.004 1.00 91.94 88 LYS A O 1
ATOM 766 N N . HIS A 1 89 ? 12.246 -5.109 12.978 1.00 90.88 89 HIS A N 1
ATOM 767 C CA . HIS A 1 89 ? 11.050 -4.384 12.550 1.00 90.88 89 HIS A CA 1
ATOM 768 C C . HIS A 1 89 ? 9.837 -4.717 13.428 1.00 90.88 89 HIS A C 1
ATOM 770 O O . HIS A 1 89 ? 9.167 -3.813 13.921 1.00 90.88 89 HIS A O 1
ATOM 776 N N . PHE A 1 90 ? 9.571 -6.004 13.656 1.00 90.44 90 PHE A N 1
ATOM 777 C CA . PHE A 1 90 ? 8.432 -6.434 14.465 1.00 90.44 90 PHE A CA 1
ATOM 778 C C . PHE A 1 90 ? 8.619 -6.159 15.959 1.00 90.44 90 PHE A C 1
ATOM 780 O O . PHE A 1 90 ? 7.639 -5.853 16.633 1.00 90.44 90 PHE A O 1
ATOM 787 N N . GLN A 1 91 ? 9.853 -6.194 16.471 1.00 90.56 91 GLN A N 1
ATOM 788 C CA . GLN A 1 91 ? 10.157 -5.730 17.827 1.00 90.56 91 GLN A CA 1
ATOM 789 C C . GLN A 1 91 ? 9.786 -4.255 17.997 1.00 90.56 91 GLN A C 1
ATOM 791 O O . GLN A 1 91 ? 9.015 -3.939 18.895 1.00 90.56 91 GLN A O 1
ATOM 796 N N . GLY A 1 92 ? 10.207 -3.380 17.078 1.00 85.56 92 GLY A N 1
ATOM 797 C CA . GLY A 1 92 ? 9.854 -1.957 17.132 1.00 85.56 92 GLY A CA 1
ATOM 798 C C . GLY A 1 92 ? 8.354 -1.673 16.966 1.00 85.56 92 GLY A C 1
ATOM 799 O O . GLY A 1 92 ? 7.851 -0.685 17.490 1.00 85.56 92 GLY A O 1
ATOM 800 N N . LEU A 1 93 ? 7.605 -2.536 16.269 1.00 85.00 93 LEU A N 1
ATOM 801 C CA . LEU A 1 93 ? 6.139 -2.433 16.211 1.00 85.00 93 LEU A CA 1
ATOM 802 C C . LEU A 1 93 ? 5.459 -2.824 17.532 1.00 85.00 93 LEU A C 1
ATOM 804 O O . LEU A 1 93 ? 4.378 -2.309 17.823 1.00 85.00 93 LEU A O 1
ATOM 808 N N . ASN A 1 94 ? 6.074 -3.728 18.297 1.00 80.69 94 ASN A N 1
ATOM 809 C CA . ASN A 1 94 ? 5.578 -4.204 19.588 1.00 80.69 94 ASN A CA 1
ATOM 810 C C . ASN A 1 94 ? 6.075 -3.375 20.779 1.00 80.69 94 ASN A C 1
ATOM 812 O O . ASN A 1 94 ? 5.558 -3.545 21.883 1.00 80.69 94 ASN A O 1
ATOM 816 N N . GLU A 1 95 ? 7.047 -2.484 20.584 1.00 82.50 95 GLU A N 1
ATOM 817 C CA . GLU A 1 95 ? 7.421 -1.504 21.598 1.00 82.50 95 GLU A CA 1
ATOM 818 C C . GLU A 1 95 ? 6.200 -0.630 21.919 1.00 82.50 95 GLU A C 1
ATOM 820 O O . GLU A 1 95 ? 5.617 0.040 21.058 1.00 82.50 95 GLU A O 1
ATOM 825 N N . GLY A 1 96 ? 5.760 -0.694 23.178 1.00 73.69 96 GLY A N 1
ATOM 826 C CA . GLY A 1 96 ? 4.608 0.058 23.651 1.00 73.69 96 GLY A CA 1
ATOM 827 C C . GLY A 1 96 ? 4.839 1.547 23.421 1.00 73.69 96 GLY A C 1
ATOM 828 O O . GLY A 1 96 ? 5.752 2.132 23.996 1.00 73.69 96 GLY A O 1
ATOM 829 N N . LYS A 1 97 ? 4.007 2.171 22.581 1.00 82.44 97 LYS A N 1
ATOM 830 C CA . LYS A 1 97 ? 4.058 3.623 22.358 1.00 82.44 97 LYS A CA 1
ATOM 831 C C . LYS A 1 97 ? 3.971 4.331 23.709 1.00 82.44 97 LYS A C 1
ATOM 833 O O . LYS A 1 97 ? 3.081 4.004 24.491 1.00 82.44 97 LYS A O 1
ATOM 838 N N . GLU A 1 98 ? 4.816 5.332 23.955 1.00 80.62 98 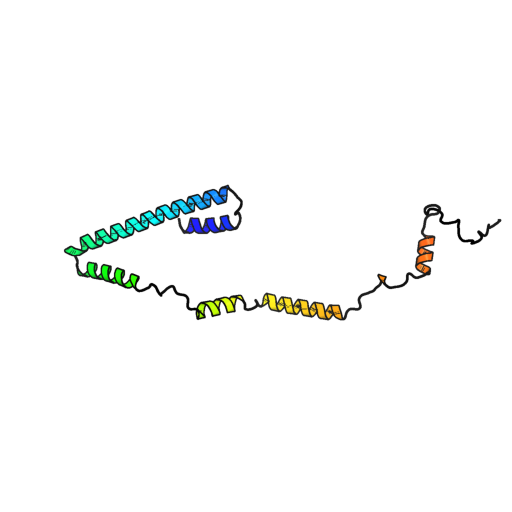GLU A N 1
ATOM 839 C CA . GLU A 1 98 ? 4.877 6.041 25.247 1.00 80.62 98 GLU A CA 1
ATOM 840 C C . GLU A 1 98 ? 3.506 6.536 25.732 1.00 80.62 98 GLU A C 1
ATOM 842 O O . GLU A 1 98 ? 3.164 6.403 26.904 1.00 80.62 98 GLU A O 1
ATOM 847 N N . HIS A 1 99 ? 2.664 7.017 24.810 1.00 80.50 99 HIS A N 1
ATOM 848 C CA . HIS A 1 99 ? 1.275 7.395 25.090 1.00 80.50 99 HIS A CA 1
ATOM 849 C C . HIS A 1 99 ? 0.459 6.261 25.741 1.00 80.50 99 HIS A C 1
ATOM 851 O O . HIS A 1 99 ? -0.344 6.511 26.636 1.00 80.50 99 HIS A O 1
ATOM 857 N N . PHE A 1 100 ? 0.635 5.017 25.286 1.00 83.94 100 PHE A N 1
ATOM 858 C CA . PHE A 1 100 ? -0.111 3.867 25.792 1.00 83.94 100 PHE A CA 1
ATOM 859 C C . PHE A 1 100 ? 0.349 3.488 27.202 1.00 83.94 100 PHE A C 1
ATOM 861 O O . PHE A 1 100 ? -0.485 3.256 28.070 1.00 83.94 100 PHE A O 1
ATOM 868 N N . LEU A 1 101 ? 1.662 3.515 27.448 1.00 85.19 101 LEU A N 1
ATOM 869 C CA . LEU A 1 101 ? 2.237 3.282 28.777 1.00 85.19 101 LEU A CA 1
ATOM 870 C C . LEU A 1 101 ? 1.799 4.362 29.776 1.00 85.19 101 LEU A C 1
ATOM 872 O O . LEU A 1 101 ? 1.371 4.047 30.882 1.00 85.19 101 LEU A O 1
ATOM 876 N N . SER A 1 102 ? 1.821 5.631 29.358 1.00 86.88 102 SER A N 1
ATOM 877 C CA . SER A 1 102 ? 1.333 6.753 30.168 1.00 86.88 102 SER A CA 1
ATOM 878 C C . SER A 1 102 ? -0.148 6.594 30.528 1.00 86.88 102 SER A C 1
ATOM 880 O O . SER A 1 102 ? -0.533 6.745 31.688 1.00 86.88 102 SER A O 1
ATOM 882 N N . ARG A 1 103 ? -0.980 6.185 29.559 1.00 90.19 103 ARG A N 1
ATOM 883 C CA . ARG A 1 103 ? -2.405 5.930 29.792 1.00 90.19 103 ARG A CA 1
ATOM 884 C C . ARG A 1 103 ? -2.653 4.753 30.737 1.00 90.19 103 ARG A C 1
ATOM 886 O O . ARG A 1 103 ? -3.565 4.840 31.554 1.00 90.19 103 ARG A O 1
ATOM 893 N N . ILE A 1 104 ? -1.875 3.674 30.637 1.00 90.56 104 ILE A N 1
ATOM 894 C CA . ILE A 1 104 ? -1.965 2.541 31.571 1.00 90.56 104 ILE A CA 1
ATOM 895 C C . ILE A 1 104 ? -1.664 3.014 32.995 1.00 90.56 104 ILE A C 1
ATOM 897 O O . ILE A 1 104 ? -2.483 2.798 33.883 1.00 90.56 104 ILE A O 1
ATOM 901 N N . ASN A 1 105 ? -0.564 3.742 33.192 1.00 91.06 105 ASN A N 1
ATOM 902 C CA . ASN A 1 105 ? -0.185 4.259 34.508 1.00 91.06 105 ASN A CA 1
ATOM 903 C C . ASN A 1 105 ? -1.245 5.211 35.090 1.00 91.06 105 ASN A C 1
ATOM 905 O O . ASN A 1 105 ? -1.544 5.163 36.282 1.00 91.06 105 ASN A O 1
ATOM 909 N N . GLU A 1 106 ? -1.852 6.061 34.255 1.00 93.69 106 GLU A N 1
ATOM 910 C CA . GLU A 1 106 ? -2.954 6.936 34.671 1.00 93.69 106 GLU A CA 1
ATOM 911 C C . GLU A 1 106 ? -4.176 6.126 35.136 1.00 93.69 106 GLU A C 1
ATOM 913 O O . GLU A 1 106 ? -4.789 6.446 36.157 1.00 93.69 106 GLU A O 1
ATOM 918 N N . LEU A 1 107 ? -4.542 5.078 34.392 1.00 93.25 107 LEU A N 1
ATOM 919 C CA . LEU A 1 107 ? -5.674 4.213 34.722 1.00 93.25 107 LEU A CA 1
ATOM 920 C C . LEU A 1 107 ? -5.422 3.416 36.004 1.00 93.25 107 LEU A C 1
ATOM 922 O O . LEU A 1 107 ? -6.309 3.362 36.852 1.00 93.25 107 LEU A O 1
ATOM 926 N N . GLU A 1 108 ? -4.223 2.867 36.184 1.00 93.88 108 GLU A N 1
ATOM 927 C CA . GLU A 1 108 ? -3.828 2.192 37.424 1.00 93.88 108 GLU A CA 1
ATOM 928 C C . GLU A 1 108 ? -3.851 3.144 38.625 1.00 93.88 108 GLU A C 1
ATOM 930 O O . GLU A 1 108 ? -4.330 2.778 39.699 1.00 93.88 108 GLU A O 1
ATOM 935 N N . GLY A 1 109 ? -3.399 4.389 38.442 1.00 92.50 109 GLY A N 1
ATOM 936 C CA . GLY A 1 109 ? -3.473 5.423 39.473 1.00 92.50 109 GLY A CA 1
ATOM 937 C C . GLY A 1 109 ? -4.915 5.729 39.885 1.00 92.50 109 GLY A C 1
ATOM 938 O O . GLY A 1 109 ? -5.226 5.779 41.077 1.00 92.50 109 GLY A O 1
ATOM 939 N N . LYS A 1 110 ? -5.819 5.866 38.908 1.00 91.00 110 LYS A N 1
ATOM 940 C CA . LYS A 1 110 ? -7.253 6.065 39.170 1.00 91.00 110 LYS A CA 1
ATOM 941 C C . LYS A 1 110 ? -7.876 4.864 39.868 1.00 91.00 110 LYS A C 1
ATOM 943 O O . LYS A 1 110 ? -8.650 5.051 40.803 1.00 91.00 110 LYS A O 1
ATOM 948 N N . LEU A 1 111 ? -7.519 3.652 39.460 1.00 91.00 111 LEU A N 1
ATOM 949 C CA . LEU A 1 111 ? -8.054 2.431 40.051 1.00 91.00 111 LEU A CA 1
ATOM 950 C C . LEU A 1 111 ? -7.661 2.324 41.530 1.00 91.00 111 LEU A C 1
ATOM 952 O O . LEU A 1 111 ? -8.539 2.215 42.378 1.00 91.00 111 LEU A O 1
ATOM 956 N N . LYS A 1 112 ? -6.376 2.524 41.854 1.00 90.31 112 LYS A N 1
ATOM 957 C CA . LYS A 1 112 ? -5.894 2.581 43.246 1.00 90.31 112 LYS A CA 1
ATOM 958 C C . LYS A 1 112 ? -6.563 3.679 44.068 1.00 90.31 112 LYS A C 1
ATOM 960 O O . LYS A 1 112 ? -6.826 3.490 45.255 1.00 90.31 112 LYS A O 1
ATOM 965 N N . SER A 1 113 ? -6.821 4.843 43.466 1.00 86.31 113 SER A N 1
ATOM 966 C CA . SER A 1 113 ? -7.533 5.908 44.176 1.00 86.31 113 SER A CA 1
ATOM 967 C C . SER A 1 113 ? -8.971 5.510 44.502 1.00 86.31 113 SER A C 1
ATOM 969 O O . SER A 1 113 ? -9.430 5.792 45.600 1.00 86.31 113 SER A O 1
ATOM 971 N N . LEU A 1 114 ? -9.651 4.813 43.587 1.00 85.75 114 LEU A N 1
ATOM 972 C CA . LEU A 1 114 ? -11.051 4.417 43.730 1.00 85.75 114 LEU A CA 1
ATOM 973 C C . LEU A 1 114 ? -11.234 3.207 44.650 1.00 85.75 114 LEU A C 1
ATOM 975 O O . LEU A 1 114 ? -12.235 3.152 45.353 1.00 85.75 114 LEU A O 1
ATOM 979 N N . GLU A 1 115 ? -10.268 2.288 44.710 1.00 82.44 115 GLU A N 1
ATOM 980 C CA . GLU A 1 115 ? -10.284 1.155 45.651 1.00 82.44 115 GLU A CA 1
ATOM 981 C C . GLU A 1 115 ? -10.355 1.600 47.119 1.00 82.44 115 GLU A C 1
ATOM 983 O O . GLU A 1 115 ? -10.938 0.909 47.950 1.00 82.44 115 GLU A O 1
ATOM 988 N N . ASN A 1 116 ? -9.790 2.766 47.442 1.00 76.69 116 ASN A N 1
ATOM 989 C CA . ASN A 1 116 ? -9.758 3.297 48.806 1.00 76.69 116 ASN A CA 1
ATOM 990 C C . ASN A 1 116 ? -10.913 4.261 49.120 1.00 76.69 116 ASN A C 1
ATOM 992 O O . ASN A 1 116 ? -11.045 4.721 50.257 1.00 76.69 116 ASN A O 1
ATOM 996 N N . VAL A 1 117 ? -11.750 4.593 48.134 1.00 80.12 117 VAL A N 1
ATOM 997 C CA . VAL A 1 117 ? -12.936 5.420 48.366 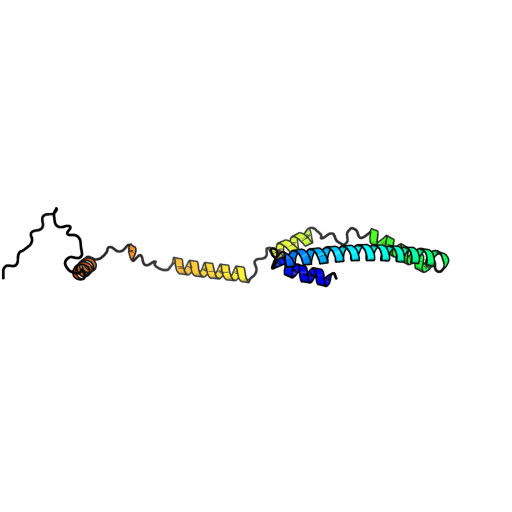1.00 80.12 117 VAL A CA 1
ATOM 998 C C . VAL A 1 117 ? -14.020 4.535 48.970 1.00 80.12 117 VAL A C 1
ATOM 1000 O O . VAL A 1 117 ? -14.418 3.532 48.381 1.00 80.12 117 VAL A O 1
ATOM 1003 N N . LYS A 1 118 ? -14.538 4.919 50.144 1.00 70.12 118 LYS A N 1
ATOM 1004 C CA . LYS A 1 118 ? -15.758 4.315 50.694 1.00 70.12 118 LYS A CA 1
ATOM 1005 C C . LYS A 1 118 ? -16.876 4.467 49.664 1.00 70.12 118 LYS A C 1
ATOM 1007 O O . LYS A 1 118 ? -17.343 5.579 49.425 1.00 70.12 118 LYS A O 1
ATOM 1012 N N . CYS A 1 119 ? -17.308 3.359 49.070 1.00 68.25 119 CYS A N 1
ATOM 1013 C CA . CYS A 1 119 ? -18.562 3.339 48.335 1.00 68.25 119 CYS A CA 1
ATOM 1014 C C . CYS A 1 119 ? -19.688 3.642 49.327 1.00 68.25 119 CYS A C 1
ATOM 1016 O O . CYS A 1 119 ? -19.816 2.987 50.363 1.00 68.25 119 CYS A O 1
ATOM 1018 N N . TYR A 1 120 ? -20.455 4.691 49.043 1.00 65.12 120 TYR A N 1
ATOM 1019 C CA . TYR A 1 120 ? -21.655 5.014 49.797 1.00 65.12 120 TYR A CA 1
ATOM 1020 C C . TYR A 1 120 ? -22.714 3.964 49.463 1.00 65.12 120 TYR A C 1
ATOM 1022 O O . TYR A 1 120 ? -23.352 4.022 48.415 1.00 65.12 120 TYR A O 1
ATOM 1030 N N . ASN A 1 121 ? -22.893 2.993 50.357 1.00 67.94 121 ASN A N 1
ATOM 1031 C CA . ASN A 1 121 ? -23.958 1.999 50.267 1.00 67.94 121 ASN A CA 1
ATOM 1032 C C . ASN A 1 121 ? -25.289 2.586 50.757 1.00 67.94 121 ASN A C 1
ATOM 1034 O O . ASN A 1 121 ? -25.944 1.998 51.606 1.00 67.94 121 ASN A O 1
ATOM 1038 N N . GLU A 1 122 ? -25.698 3.752 50.245 1.00 65.69 122 GLU A N 1
ATOM 1039 C CA . GLU A 1 122 ? -26.988 4.386 50.584 1.00 65.69 122 GLU A CA 1
ATOM 1040 C C . GLU A 1 122 ? -28.178 3.428 50.385 1.00 65.69 122 GLU A C 1
ATOM 1042 O O . GLU A 1 122 ? -29.164 3.508 51.107 1.00 65.69 122 GLU A O 1
ATOM 1047 N N . LEU A 1 123 ? -28.036 2.463 49.470 1.00 65.50 123 LEU A N 1
ATOM 1048 C CA . LEU A 1 123 ? -29.011 1.403 49.204 1.00 65.50 123 LEU A CA 1
ATOM 1049 C C . LEU A 1 123 ? -28.999 0.243 50.218 1.00 65.50 123 LEU A C 1
ATOM 1051 O O . LEU A 1 123 ? -29.969 -0.508 50.259 1.00 65.50 123 LEU A O 1
ATOM 1055 N N . ASP A 1 124 ? -27.943 0.093 51.024 1.00 72.44 124 ASP A N 1
ATOM 1056 C CA . ASP A 1 124 ? -27.870 -0.930 52.080 1.00 72.44 124 ASP A CA 1
ATOM 1057 C C . ASP A 1 124 ? -28.306 -0.389 53.448 1.00 72.44 124 ASP A C 1
ATOM 1059 O O . ASP A 1 124 ? -28.395 -1.153 54.414 1.00 72.44 124 ASP A O 1
ATOM 1063 N N . PHE A 1 125 ? -28.563 0.920 53.573 1.00 76.50 125 PHE A N 1
ATOM 1064 C CA . PHE A 1 125 ? -29.080 1.454 54.826 1.00 76.50 125 PHE A CA 1
ATOM 1065 C C . PHE A 1 125 ? -30.561 1.093 54.977 1.00 76.50 125 PHE A C 1
ATOM 1067 O O . PHE A 1 125 ? -31.346 1.268 54.042 1.00 76.50 125 PHE A O 1
ATOM 1074 N N . PRO A 1 126 ? -30.976 0.614 56.160 1.00 80.19 126 PRO A N 1
ATOM 1075 C CA . PRO A 1 126 ? -32.388 0.445 56.448 1.00 80.19 126 PRO A CA 1
ATOM 1076 C C . PRO A 1 126 ? -33.083 1.811 56.387 1.00 80.19 126 PRO A C 1
ATOM 1078 O O . PRO A 1 126 ? -32.607 2.780 56.980 1.00 80.19 126 PRO A O 1
ATOM 1081 N N . ILE A 1 127 ? -34.213 1.877 55.677 1.00 84.12 127 ILE A N 1
ATOM 1082 C CA . ILE A 1 127 ? -35.033 3.091 55.580 1.00 84.12 127 ILE A CA 1
ATOM 1083 C C . ILE A 1 127 ? -35.503 3.467 56.998 1.00 84.12 127 ILE A C 1
ATOM 1085 O O . ILE A 1 127 ? -36.154 2.642 57.648 1.00 84.12 127 ILE A O 1
ATOM 1089 N N . PRO A 1 128 ? -35.186 4.672 57.506 1.00 85.88 128 PRO A N 1
ATOM 1090 C CA . PRO A 1 128 ? -35.559 5.065 58.857 1.00 85.88 128 PRO A CA 1
ATOM 1091 C C . PRO A 1 128 ? -37.074 5.256 58.976 1.00 85.88 128 PRO A C 1
ATOM 1093 O O . PRO A 1 128 ? -37.732 5.778 58.075 1.00 85.88 128 PRO A O 1
ATOM 1096 N N . GLU A 1 129 ? -37.638 4.890 60.129 1.00 86.44 129 GLU A N 1
ATOM 1097 C CA . GLU A 1 129 ? -39.083 5.000 60.382 1.00 86.44 129 GLU A CA 1
ATOM 1098 C C . GLU A 1 129 ? -39.609 6.428 60.195 1.00 86.44 129 GLU A C 1
ATOM 1100 O O . GLU A 1 129 ? -40.723 6.621 59.711 1.00 86.44 129 GLU A O 1
ATOM 1105 N N . SER A 1 130 ? -38.799 7.440 60.515 1.00 88.75 130 SER A N 1
ATOM 1106 C CA . SER A 1 130 ? -39.149 8.847 60.305 1.00 88.75 130 SER A CA 1
ATOM 1107 C C . SER A 1 130 ? -39.393 9.178 58.833 1.00 88.75 130 SER A C 1
ATOM 1109 O O . SER A 1 130 ? -40.335 9.902 58.528 1.00 88.75 130 SER A O 1
ATOM 1111 N N . GLU A 1 131 ? -38.597 8.626 57.917 1.00 87.38 131 GLU A N 1
ATOM 1112 C CA . GLU A 1 131 ? -38.764 8.814 56.475 1.00 87.38 131 GLU A CA 1
ATOM 1113 C C . GLU A 1 131 ? -40.020 8.104 55.966 1.00 87.38 131 GLU A C 1
ATOM 1115 O O . GLU A 1 131 ? -40.763 8.664 55.160 1.00 87.38 131 GLU A O 1
ATOM 1120 N N . ILE A 1 132 ? -40.317 6.915 56.500 1.00 86.88 132 ILE A N 1
ATOM 1121 C CA . ILE A 1 132 ? -41.557 6.186 56.204 1.00 86.88 132 ILE A CA 1
ATOM 1122 C C . ILE A 1 132 ? -42.775 7.010 56.644 1.00 86.88 132 ILE A C 1
ATOM 1124 O O . ILE A 1 132 ? -43.702 7.211 55.859 1.00 86.88 132 ILE A O 1
ATOM 1128 N N . VAL A 1 133 ? -42.773 7.530 57.874 1.00 88.25 133 VAL A N 1
ATOM 1129 C CA . VAL A 1 133 ? -43.863 8.362 58.412 1.00 88.25 133 VAL A CA 1
ATOM 1130 C C . VAL A 1 133 ? -44.034 9.645 57.597 1.00 88.25 133 VAL A C 1
ATOM 1132 O O . VAL A 1 133 ? -45.160 10.032 57.277 1.00 88.25 133 VAL A O 1
ATOM 1135 N N . ASP A 1 134 ? -42.932 10.287 57.216 1.00 89.38 134 ASP A N 1
ATOM 1136 C CA . ASP A 1 134 ? -42.955 11.527 56.445 1.00 89.38 134 ASP A CA 1
ATOM 1137 C C . ASP A 1 134 ? -43.387 11.301 54.984 1.00 89.38 134 ASP A C 1
ATOM 1139 O O . ASP A 1 134 ? -44.046 12.145 54.374 1.00 89.38 134 ASP A O 1
ATOM 1143 N N . ALA A 1 135 ? -43.088 10.131 54.415 1.00 87.19 135 ALA A N 1
ATOM 1144 C CA . ALA A 1 135 ? -43.616 9.711 53.122 1.00 87.19 135 ALA A CA 1
ATOM 1145 C C . ALA A 1 135 ? -45.125 9.435 53.200 1.00 87.19 135 ALA A C 1
ATOM 1147 O O . ALA A 1 135 ? -45.874 9.906 52.343 1.00 87.19 135 ALA A O 1
ATOM 1148 N N . ILE A 1 136 ? -45.586 8.737 5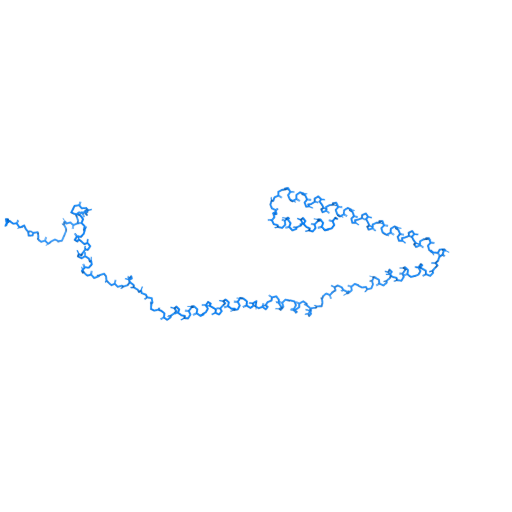4.246 1.00 83.81 136 ILE A N 1
ATOM 1149 C CA . ILE A 1 136 ? -47.011 8.461 54.488 1.00 83.81 136 ILE A CA 1
ATOM 1150 C C . ILE A 1 136 ? -47.798 9.769 54.648 1.00 83.81 136 ILE A C 1
ATOM 1152 O O . ILE A 1 136 ? -48.871 9.909 54.059 1.00 83.81 136 ILE A O 1
ATOM 1156 N N . SER A 1 137 ? -47.263 10.747 55.385 1.00 82.38 137 SER A N 1
ATOM 1157 C CA . SER A 1 137 ? -47.932 12.033 55.638 1.00 82.38 137 SER A CA 1
ATOM 1158 C C . SER A 1 137 ? -48.137 12.867 54.362 1.00 82.38 137 SER A C 1
ATOM 1160 O O . SER A 1 137 ? -49.120 13.602 54.245 1.00 82.38 137 SER A O 1
ATOM 1162 N N . LYS A 1 138 ? -47.246 12.715 53.372 1.00 85.12 138 LYS A N 1
ATOM 1163 C CA . LYS A 1 138 ? -47.286 13.420 52.078 1.00 85.12 138 LYS A CA 1
ATOM 1164 C C . LYS A 1 138 ? -48.211 12.761 51.050 1.00 85.12 138 LYS A C 1
ATOM 1166 O O . LYS A 1 138 ? -48.493 13.362 50.006 1.00 85.12 138 LYS A O 1
ATOM 1171 N N . ILE A 1 139 ? -48.722 11.556 51.314 1.00 83.00 139 ILE A N 1
ATOM 1172 C CA . ILE A 1 139 ? -49.687 10.894 50.430 1.00 83.00 139 ILE A CA 1
ATOM 1173 C C . ILE A 1 139 ? -51.034 11.627 50.509 1.00 83.00 139 ILE A C 1
ATOM 1175 O O . ILE A 1 139 ? -51.632 11.803 51.569 1.00 83.00 139 ILE A O 1
ATOM 1179 N N . LYS A 1 140 ? -51.557 12.044 49.349 1.00 75.62 140 LYS A N 1
ATOM 1180 C CA . LYS A 1 140 ? -52.896 12.645 49.257 1.00 75.62 140 LYS A CA 1
ATOM 1181 C C . LYS A 1 140 ? -53.956 11.626 49.695 1.00 75.62 140 LYS A C 1
ATOM 1183 O O . LYS A 1 140 ? -53.958 10.492 49.212 1.00 75.62 140 LYS A O 1
ATOM 1188 N N . LYS A 1 141 ? -54.886 12.057 50.555 1.00 72.75 141 LYS A N 1
ATOM 1189 C CA . LYS A 1 141 ? -56.025 11.247 51.024 1.00 72.75 141 LYS A CA 1
ATOM 1190 C C . LYS A 1 141 ? -56.735 10.569 49.835 1.00 72.75 141 LYS A C 1
ATOM 1192 O O . LYS A 1 141 ? -56.941 11.202 48.800 1.00 72.75 141 LYS A O 1
ATOM 1197 N N . ASN A 1 142 ? -57.094 9.291 49.993 1.00 64.06 142 ASN A N 1
ATOM 1198 C CA . ASN A 1 142 ? -57.809 8.451 49.014 1.00 64.06 142 ASN A CA 1
ATOM 1199 C C . ASN A 1 142 ? -57.075 8.122 47.697 1.00 64.06 142 ASN A C 1
ATOM 1201 O O . ASN A 1 142 ? -57.725 7.787 46.709 1.00 64.06 142 ASN A O 1
ATOM 1205 N N . LYS A 1 143 ? -55.736 8.191 47.653 1.00 63.97 143 LYS A N 1
ATOM 1206 C CA . LYS A 1 143 ? -54.960 7.771 46.466 1.00 63.97 143 LYS A CA 1
ATOM 12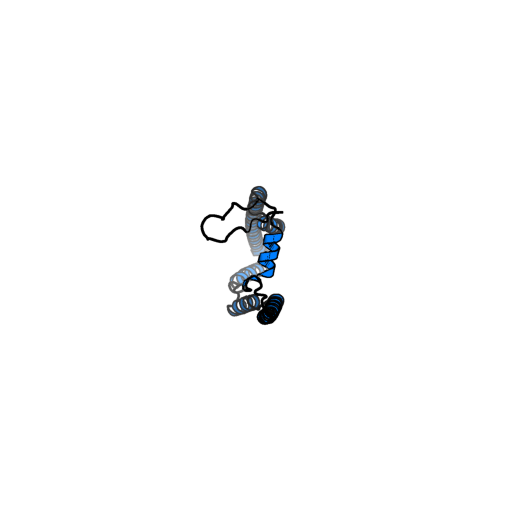07 C C . LYS A 1 143 ? -54.339 6.375 46.534 1.00 63.97 143 LYS A C 1
ATOM 1209 O O . LYS A 1 143 ? -53.908 5.879 45.498 1.00 63.97 143 LYS A O 1
ATOM 1214 N N . SER A 1 144 ? -54.296 5.749 47.707 1.00 57.56 144 SER A N 1
ATOM 1215 C CA . SER A 1 144 ? -53.844 4.363 47.854 1.00 57.56 144 SER A CA 1
ATOM 1216 C C . SER A 1 144 ? -55.060 3.433 47.920 1.00 57.56 144 SER A C 1
ATOM 1218 O O . SER A 1 144 ? -55.994 3.748 48.667 1.00 57.56 144 SER A O 1
ATOM 1220 N N . PRO A 1 145 ? -55.104 2.323 47.159 1.00 57.66 145 PRO A N 1
ATOM 1221 C CA . PRO A 1 145 ? -56.131 1.313 47.342 1.00 57.66 145 PRO A CA 1
ATOM 1222 C C . PRO A 1 145 ? -56.031 0.785 48.773 1.00 57.66 145 PRO A C 1
ATOM 1224 O O . PRO A 1 145 ? -54.984 0.344 49.239 1.00 57.66 145 PRO A O 1
ATOM 1227 N N . VAL A 1 146 ? -57.142 0.911 49.482 1.00 51.16 146 VAL A N 1
ATOM 1228 C CA . VAL A 1 146 ? -57.307 0.569 50.888 1.00 51.16 146 VAL A CA 1
ATOM 1229 C C . VAL A 1 146 ? -56.944 -0.905 51.117 1.00 51.16 146 VAL A C 1
ATOM 1231 O O . VAL A 1 146 ? -57.774 -1.789 50.933 1.00 51.16 146 VAL A O 1
ATOM 1234 N N . PHE A 1 147 ? -55.720 -1.170 51.580 1.00 50.22 147 PHE A N 1
ATOM 1235 C CA . PHE A 1 147 ? -55.364 -2.382 52.325 1.00 50.22 147 PHE A CA 1
ATOM 1236 C C . PHE A 1 147 ? -55.780 -2.188 53.796 1.00 50.22 147 PHE A C 1
ATOM 1238 O O . PHE A 1 147 ? -54.970 -2.200 54.714 1.00 50.22 147 PHE A O 1
ATOM 1245 N N . LEU A 1 148 ? -57.069 -1.944 54.032 1.00 48.28 148 LEU A N 1
ATOM 1246 C CA . LEU A 1 148 ? -57.673 -2.014 55.364 1.00 48.28 148 LEU A CA 1
ATOM 1247 C C . LEU A 1 148 ? -58.783 -3.050 55.309 1.00 48.28 148 LEU A C 1
ATOM 1249 O O . LEU A 1 148 ? -59.952 -2.695 55.153 1.00 48.28 148 LEU A O 1
ATOM 1253 N N . ARG A 1 149 ? -58.423 -4.336 55.403 1.00 43.41 149 ARG A N 1
ATOM 1254 C CA . ARG A 1 149 ? -59.420 -5.326 55.822 1.00 43.41 149 ARG A CA 1
ATOM 1255 C C . ARG A 1 149 ? -58.952 -6.619 56.486 1.00 43.41 149 ARG A C 1
ATOM 1257 O O . ARG A 1 149 ? -59.837 -7.385 56.836 1.00 43.41 149 ARG A O 1
ATOM 1264 N N . GLU A 1 150 ? -57.663 -6.863 56.743 1.00 45.25 150 GLU A N 1
ATOM 1265 C CA . GLU A 1 150 ? -57.292 -8.158 57.360 1.00 45.25 150 GLU A CA 1
ATOM 1266 C C . GLU A 1 150 ? -56.535 -8.119 58.692 1.00 45.25 150 GLU A C 1
ATOM 1268 O O . GLU A 1 150 ? -56.578 -9.118 59.405 1.00 45.25 150 GLU A O 1
ATOM 1273 N N . HIS A 1 151 ? -55.958 -6.999 59.141 1.00 48.25 151 HIS A N 1
ATOM 1274 C CA . HIS A 1 151 ? -55.255 -6.969 60.437 1.00 48.25 151 HIS A CA 1
ATOM 1275 C C . HIS A 1 151 ? -55.708 -5.818 61.349 1.00 48.25 151 HIS A C 1
ATOM 1277 O O . HIS A 1 151 ? -55.029 -4.812 61.504 1.00 48.25 151 HIS A O 1
ATOM 1283 N N . GLY A 1 152 ? -56.896 -5.982 61.941 1.00 44.00 152 GLY A N 1
ATOM 1284 C CA . GLY A 1 152 ? -57.131 -5.846 63.389 1.00 44.00 152 GLY A CA 1
ATOM 1285 C C . GLY A 1 152 ? -56.795 -4.563 64.167 1.00 44.00 152 GLY A C 1
ATOM 1286 O O . GLY A 1 152 ? -56.881 -4.623 65.390 1.00 44.00 152 GLY A O 1
ATOM 1287 N N . PHE A 1 153 ? -56.441 -3.429 63.560 1.00 42.19 153 PHE A N 1
ATOM 1288 C CA . PHE A 1 153 ? -56.222 -2.195 64.332 1.00 42.19 153 PHE A CA 1
ATOM 1289 C C . PHE A 1 153 ? -57.501 -1.344 64.433 1.00 42.19 153 PHE A C 1
ATOM 1291 O O . PHE A 1 153 ? -58.088 -1.009 63.400 1.00 42.19 153 PHE A O 1
ATOM 1298 N N . PRO A 1 154 ? -57.959 -0.997 65.655 1.00 40.91 154 PRO A N 1
ATOM 1299 C CA . PRO A 1 154 ? -59.202 -0.267 65.855 1.00 40.91 154 PRO A CA 1
ATOM 1300 C C . PRO A 1 154 ? -59.045 1.190 65.414 1.00 40.91 154 PRO A C 1
ATOM 1302 O O . PRO A 1 154 ? -58.114 1.891 65.814 1.00 40.91 154 PRO A O 1
ATOM 1305 N N . VAL A 1 155 ? -59.990 1.646 64.594 1.00 45.88 155 VAL A N 1
ATOM 1306 C CA . VAL A 1 155 ? -60.154 3.057 64.248 1.00 45.88 155 VAL A CA 1
ATOM 1307 C C . VAL A 1 155 ? -60.738 3.754 65.475 1.00 45.88 155 VAL A C 1
ATOM 1309 O O . VAL A 1 155 ? -61.871 3.482 65.861 1.00 45.88 155 VAL A O 1
ATOM 1312 N N . MET A 1 156 ? -59.958 4.632 66.105 1.00 45.66 156 MET A N 1
ATOM 1313 C CA . MET A 1 156 ? -60.488 5.587 67.077 1.00 45.66 156 MET A CA 1
ATOM 1314 C C . MET A 1 156 ? -61.337 6.607 66.313 1.00 45.66 156 MET A C 1
ATOM 1316 O O . MET A 1 156 ? -60.810 7.486 65.628 1.00 45.66 156 MET A O 1
ATOM 1320 N N . GLU A 1 157 ? -62.656 6.453 66.392 1.00 39.53 157 GLU A N 1
ATOM 1321 C CA . GLU A 1 157 ? -63.609 7.483 65.994 1.00 39.53 157 GLU A CA 1
ATOM 1322 C C . GLU A 1 157 ? -63.523 8.637 66.998 1.00 39.53 157 GLU A C 1
ATOM 1324 O O . GLU A 1 157 ? -63.922 8.511 68.154 1.00 39.53 157 GLU A O 1
ATOM 1329 N N . ASN A 1 158 ? -62.990 9.778 66.559 1.00 38.25 158 ASN A N 1
ATOM 1330 C CA . ASN A 1 158 ? -63.123 11.025 67.303 1.00 38.25 158 ASN A CA 1
ATOM 1331 C C . ASN A 1 158 ? -64.559 11.539 67.140 1.00 38.25 158 ASN A C 1
ATOM 1333 O O . ASN A 1 158 ? -64.908 12.132 66.118 1.00 38.25 158 ASN A O 1
ATOM 1337 N N . THR A 1 159 ? -65.386 11.314 68.155 1.00 38.25 159 THR A N 1
ATOM 1338 C CA . THR A 1 159 ? -66.579 12.121 68.424 1.00 38.25 159 THR A CA 1
ATOM 1339 C C . THR A 1 159 ? -66.173 13.480 68.991 1.00 38.25 159 THR A C 1
ATOM 1341 O O . THR A 1 159 ? -65.551 13.508 70.047 1.00 38.25 159 THR A O 1
ATOM 1344 N N . MET A 1 160 ? -66.611 14.538 68.291 1.00 34.16 160 MET A N 1
ATOM 1345 C CA . MET A 1 160 ? -66.685 15.969 68.660 1.00 34.16 160 MET A CA 1
ATOM 1346 C C . MET A 1 160 ? -65.407 16.674 69.129 1.00 34.16 160 MET A C 1
ATOM 1348 O O . MET A 1 160 ? -64.909 16.393 70.236 1.00 34.16 160 MET A O 1
#

Secondary structure (DSSP, 8-state):
-HHHHHHHHHHHHH-TT-HHHHHHHHHHHHHHHHHHHHHHHHHHHHHHHHHHHHHHH-HHHHHHHHHHHHHHHH-TTTT---HHHHHHHHHHHHSPPHHHHHHHHHHHHHHHHHHTS----TTTSPPPHHHHHHHHHHSPTT-S----SSS---------

Foldseek 3Di:
DVVVLVVLVVVCVVPVPDPVSVVVSVVVVVVVVVVVVVVVVVVVVVLVVVLVVCVPPPVVVNVVSVVVVVVVVVVPPVPPQDPVNVVVVVVVVPPPDPVRVVVVVVVVVVVVVVVPDPDPPVVPDDDDVVNVVVVVVPDDPPPDDDPPDDDDDDDPDDDD

Sequence (160 aa):
MRQNLMNYGKVFTKYPKDPYVKKHFYKLYREYNKSRKVKQKTYKNNLLQELETLHDNNPSLYWKILSNLQEKHTDTNENCITPSMWLKHFQGLNEGKEHFLSRINELEGKLKSLENVKCYNELDFPIPESEIVDAISKIKKNKSPVFLREHGFPVMENTM

Organism: Mytilus edulis (NCBI:txid6550)